Protein AF-U3GDJ0-F1 (afdb_monomer_lite)

Structure (mmCIF, N/CA/C/O backbone):
data_AF-U3GDJ0-F1
#
_entry.id   AF-U3GDJ0-F1
#
loop_
_atom_site.group_PDB
_atom_site.id
_atom_site.type_symbol
_atom_site.label_atom_id
_atom_site.label_alt_id
_atom_site.label_comp_id
_atom_site.label_asym_id
_atom_site.label_entity_id
_atom_site.label_seq_id
_atom_site.pdbx_PDB_ins_code
_atom_site.Cartn_x
_atom_site.Cartn_y
_atom_site.Cartn_z
_atom_site.occupancy
_atom_site.B_iso_or_equiv
_atom_site.auth_seq_id
_atom_site.auth_comp_id
_atom_site.auth_asym_id
_atom_site.auth_atom_id
_atom_site.pdbx_PDB_model_num
ATOM 1 N N . MET A 1 1 ? 6.744 -17.551 -61.732 1.00 36.22 1 MET A N 1
ATOM 2 C CA . MET A 1 1 ? 6.700 -16.085 -61.544 1.00 36.22 1 MET A CA 1
ATOM 3 C C . MET A 1 1 ? 5.619 -15.832 -60.509 1.00 36.22 1 MET A C 1
ATOM 5 O O . MET A 1 1 ? 4.455 -15.976 -60.836 1.00 36.22 1 MET A O 1
ATOM 9 N N . SER A 1 2 ? 5.960 -15.966 -59.228 1.00 43.12 2 SER A N 1
ATOM 10 C CA . SER A 1 2 ? 6.468 -14.890 -58.355 1.00 43.12 2 SER A CA 1
ATOM 11 C C . SER A 1 2 ? 5.424 -13.807 -58.134 1.00 43.12 2 SER A C 1
ATOM 13 O O . SER A 1 2 ? 5.194 -13.013 -59.032 1.00 43.12 2 SER A O 1
ATOM 15 N N . ASP A 1 3 ? 4.837 -13.797 -56.937 1.00 34.81 3 ASP A N 1
ATOM 16 C CA . ASP A 1 3 ? 4.935 -12.624 -56.065 1.00 34.81 3 ASP A CA 1
ATOM 17 C C . ASP A 1 3 ? 4.535 -12.990 -54.630 1.00 34.81 3 ASP A C 1
ATOM 19 O O . ASP A 1 3 ? 3.367 -13.016 -54.247 1.00 34.81 3 ASP A O 1
ATOM 23 N N . ALA A 1 4 ? 5.547 -13.319 -53.823 1.00 40.09 4 ALA A N 1
ATOM 24 C CA . ALA A 1 4 ? 5.425 -13.361 -52.376 1.00 40.09 4 ALA A CA 1
ATOM 25 C C . ALA A 1 4 ? 5.640 -11.935 -51.857 1.00 40.09 4 ALA A C 1
ATOM 27 O O . ALA A 1 4 ? 6.763 -11.433 -51.821 1.00 40.09 4 ALA A O 1
ATOM 28 N N . ILE A 1 5 ? 4.552 -11.272 -51.466 1.00 41.44 5 ILE A N 1
ATOM 29 C CA . ILE A 1 5 ? 4.605 -9.973 -50.796 1.00 41.44 5 ILE A CA 1
ATOM 30 C C . ILE A 1 5 ? 5.200 -10.199 -49.398 1.00 41.44 5 ILE A C 1
ATOM 32 O O . ILE A 1 5 ? 4.501 -10.587 -48.460 1.00 41.44 5 ILE A O 1
ATOM 36 N N . HIS A 1 6 ? 6.505 -9.968 -49.255 1.00 38.44 6 HIS A N 1
ATOM 37 C CA . HIS A 1 6 ? 7.179 -9.896 -47.961 1.00 38.44 6 HIS A CA 1
ATOM 38 C C . HIS A 1 6 ? 6.633 -8.701 -47.169 1.00 38.44 6 HIS A C 1
ATOM 40 O O . HIS A 1 6 ? 7.058 -7.561 -47.348 1.00 38.44 6 HIS A O 1
ATOM 46 N N . ARG A 1 7 ? 5.691 -8.953 -46.253 1.00 44.97 7 ARG A N 1
ATOM 47 C CA . ARG A 1 7 ? 5.344 -7.992 -45.200 1.00 44.97 7 ARG A CA 1
ATOM 48 C C . ARG A 1 7 ? 6.469 -7.981 -44.164 1.00 44.97 7 ARG A C 1
ATOM 50 O O . ARG A 1 7 ? 6.415 -8.705 -43.176 1.00 44.97 7 ARG A O 1
ATOM 57 N N . GLN A 1 8 ? 7.501 -7.174 -44.396 1.00 42.16 8 GLN A N 1
ATOM 58 C CA . GLN A 1 8 ? 8.574 -6.921 -43.430 1.00 42.16 8 GLN A CA 1
ATOM 59 C C . GLN A 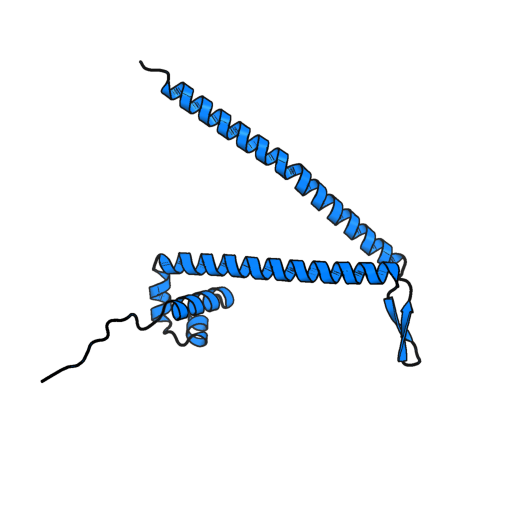1 8 ? 8.079 -5.942 -42.344 1.00 42.16 8 GLN A C 1
ATOM 61 O O . GLN A 1 8 ? 8.517 -4.800 -42.262 1.00 42.16 8 GLN A O 1
ATOM 66 N N . GLY A 1 9 ? 7.112 -6.377 -41.535 1.00 50.12 9 GLY A N 1
ATOM 67 C CA . GLY A 1 9 ? 6.745 -5.740 -40.270 1.00 50.12 9 GLY A CA 1
ATOM 68 C C . GLY A 1 9 ? 7.267 -6.591 -39.114 1.00 50.12 9 GLY A C 1
ATOM 69 O O . GLY A 1 9 ? 7.284 -7.815 -39.218 1.00 50.12 9 GLY A O 1
ATOM 70 N N . SER A 1 10 ? 7.720 -5.969 -38.021 1.00 60.28 10 SER A N 1
ATOM 71 C CA . SER A 1 10 ? 8.008 -6.682 -36.765 1.00 60.28 10 SER A CA 1
ATOM 72 C C . SER A 1 10 ? 6.818 -7.588 -36.424 1.00 60.28 10 SER A C 1
ATOM 74 O O . SER A 1 10 ? 5.710 -7.082 -36.287 1.00 60.28 10 SER A O 1
ATOM 76 N N . VAL A 1 11 ? 7.041 -8.903 -36.290 1.00 77.44 11 VAL A N 1
ATOM 77 C CA . VAL A 1 11 ? 5.990 -9.903 -35.983 1.00 77.44 11 VAL A CA 1
ATOM 78 C C . VAL A 1 11 ? 5.235 -9.564 -34.690 1.00 77.44 11 VAL A C 1
ATOM 80 O O . VAL A 1 11 ? 4.090 -9.964 -34.522 1.00 77.44 11 VAL A O 1
ATOM 83 N N . HIS A 1 12 ? 5.862 -8.791 -33.802 1.00 83.75 12 HIS A N 1
ATOM 84 C CA . HIS A 1 12 ? 5.280 -8.329 -32.548 1.00 83.75 12 HIS A CA 1
ATOM 85 C C . HIS A 1 12 ? 5.023 -6.822 -32.580 1.00 83.75 12 HIS A C 1
ATOM 87 O O . HIS A 1 12 ? 5.926 -6.036 -32.909 1.00 83.75 12 HIS A O 1
ATOM 93 N N . SER A 1 13 ? 3.806 -6.441 -32.207 1.00 90.88 13 SER A N 1
ATOM 94 C CA . SER A 1 13 ? 3.351 -5.057 -32.086 1.00 90.88 13 SER A CA 1
ATOM 95 C C . SER A 1 13 ? 3.963 -4.350 -30.867 1.00 90.88 13 SER A C 1
ATOM 97 O O . SER A 1 13 ? 4.618 -4.966 -30.021 1.00 90.88 13 SER A O 1
ATOM 99 N N . SER A 1 14 ? 3.766 -3.032 -30.765 1.00 89.88 14 SER A N 1
ATOM 100 C CA . SER A 1 14 ? 4.086 -2.272 -29.547 1.00 89.88 14 SER A CA 1
ATOM 101 C C . SER A 1 14 ? 3.317 -2.788 -28.331 1.00 89.88 14 SER A C 1
ATOM 103 O O . SER A 1 14 ? 3.871 -2.836 -27.233 1.00 89.88 14 SER A O 1
ATOM 105 N N . ASP A 1 15 ? 2.076 -3.220 -28.540 1.00 92.75 15 ASP A N 1
ATOM 106 C CA . ASP A 1 15 ? 1.201 -3.712 -27.480 1.00 92.75 15 ASP A CA 1
ATOM 107 C C . ASP A 1 15 ? 1.693 -5.065 -26.966 1.00 92.75 15 ASP A C 1
ATOM 109 O O . ASP A 1 15 ? 1.796 -5.252 -25.756 1.00 92.75 15 ASP A O 1
ATOM 113 N N . ASP A 1 16 ? 2.137 -5.959 -27.857 1.00 94.81 16 ASP A N 1
ATOM 114 C CA . ASP A 1 16 ? 2.752 -7.238 -27.469 1.00 94.81 16 ASP A CA 1
ATOM 115 C C . ASP A 1 16 ? 4.007 -7.025 -26.614 1.00 94.81 16 ASP A C 1
ATOM 117 O O . ASP A 1 16 ? 4.219 -7.710 -25.612 1.00 94.81 16 ASP A O 1
ATOM 121 N N . ARG A 1 17 ? 4.839 -6.041 -26.980 1.00 95.44 17 ARG A N 1
ATOM 122 C CA . ARG A 1 17 ? 6.039 -5.674 -26.209 1.00 95.44 17 ARG A CA 1
ATOM 123 C C . ARG A 1 17 ? 5.671 -5.125 -24.834 1.00 95.44 17 ARG A C 1
ATOM 125 O O . ARG A 1 17 ? 6.315 -5.483 -23.849 1.00 95.44 17 ARG A O 1
ATOM 132 N N . ARG A 1 18 ? 4.631 -4.289 -24.751 1.00 96.38 18 ARG A N 1
ATOM 133 C CA . ARG A 1 18 ? 4.133 -3.736 -23.484 1.00 96.38 18 ARG A CA 1
ATOM 134 C C . ARG A 1 18 ? 3.544 -4.824 -22.590 1.00 96.38 18 ARG A C 1
ATOM 136 O O . ARG A 1 18 ? 3.901 -4.887 -21.418 1.00 96.38 18 ARG A O 1
ATOM 143 N N . ILE A 1 19 ? 2.721 -5.721 -23.134 1.00 96.75 19 ILE A N 1
ATOM 144 C CA . ILE A 1 19 ? 2.169 -6.873 -22.406 1.00 96.75 19 ILE A CA 1
ATOM 145 C C . ILE A 1 19 ? 3.303 -7.773 -21.899 1.00 96.75 19 ILE A C 1
ATOM 147 O O . ILE A 1 19 ? 3.284 -8.187 -20.741 1.00 96.75 19 ILE A O 1
ATOM 151 N N . ALA A 1 20 ? 4.329 -8.030 -22.716 1.00 97.44 20 ALA A N 1
ATOM 152 C CA . ALA A 1 20 ? 5.501 -8.790 -22.291 1.00 97.44 20 ALA A CA 1
ATOM 153 C C . ALA A 1 20 ? 6.259 -8.116 -21.141 1.00 97.44 20 ALA A C 1
ATOM 155 O O . ALA A 1 20 ? 6.630 -8.797 -20.185 1.00 97.44 20 ALA A O 1
ATOM 156 N N . ALA A 1 21 ? 6.455 -6.796 -21.198 1.00 97.56 21 ALA A N 1
ATOM 157 C CA . ALA A 1 21 ? 7.077 -6.040 -20.115 1.00 97.56 21 ALA A CA 1
ATOM 158 C C . ALA A 1 21 ? 6.243 -6.103 -18.821 1.00 97.56 21 ALA A C 1
ATOM 160 O O . ALA A 1 21 ? 6.802 -6.376 -17.761 1.00 97.56 21 ALA A O 1
ATOM 161 N N . ILE A 1 22 ? 4.914 -5.962 -18.906 1.00 97.06 22 ILE A N 1
ATOM 162 C CA . ILE A 1 22 ? 3.984 -6.125 -17.771 1.00 97.06 22 ILE A CA 1
ATOM 163 C C . ILE A 1 22 ? 4.115 -7.516 -17.148 1.00 97.06 22 ILE A C 1
ATOM 165 O O . ILE A 1 22 ? 4.365 -7.647 -15.950 1.00 97.06 22 ILE A O 1
ATOM 169 N N . GLN A 1 23 ? 4.012 -8.569 -17.960 1.00 97.81 23 GLN A N 1
ATOM 170 C CA . GLN A 1 23 ? 4.135 -9.945 -17.480 1.00 97.81 23 GLN A CA 1
ATOM 171 C C . GLN A 1 23 ? 5.523 -10.219 -16.893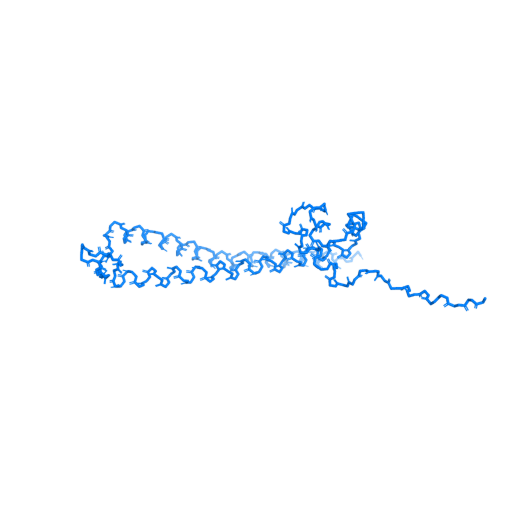 1.00 97.81 23 GLN A C 1
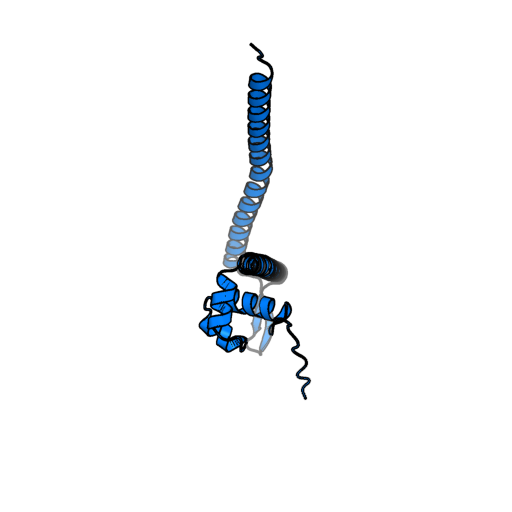ATOM 173 O O . GLN A 1 23 ? 5.647 -10.923 -15.895 1.00 97.81 23 GLN A O 1
ATOM 178 N N . PHE A 1 24 ? 6.583 -9.648 -17.466 1.00 97.81 24 PHE A N 1
ATOM 179 C CA . PHE A 1 24 ? 7.930 -9.762 -16.912 1.00 97.81 24 PHE A CA 1
ATOM 180 C C . PHE A 1 24 ? 8.067 -9.082 -15.547 1.00 97.81 24 PHE A C 1
ATOM 182 O O . PHE A 1 24 ? 8.628 -9.689 -14.634 1.00 97.81 24 PHE A O 1
ATOM 189 N N . VAL A 1 25 ? 7.529 -7.871 -15.376 1.00 96.25 25 VAL A N 1
ATOM 190 C CA . VAL A 1 25 ? 7.536 -7.167 -14.083 1.00 96.25 25 VAL A CA 1
ATOM 191 C C . VAL A 1 25 ? 6.764 -7.954 -13.021 1.00 96.25 25 VAL A C 1
ATOM 193 O O . VAL A 1 25 ? 7.247 -8.078 -11.898 1.00 96.25 25 VAL A O 1
ATOM 196 N N . LEU A 1 26 ? 5.624 -8.551 -13.381 1.00 94.38 26 LEU A N 1
ATOM 197 C CA . LEU A 1 26 ? 4.803 -9.358 -12.472 1.00 94.38 26 LEU A CA 1
ATOM 198 C C . LEU A 1 26 ? 5.434 -10.711 -12.104 1.00 94.38 26 LEU A C 1
ATOM 200 O O . LEU A 1 26 ? 5.355 -11.147 -10.957 1.00 94.38 26 LEU A O 1
ATOM 204 N N . LEU A 1 27 ? 6.021 -11.413 -13.077 1.00 96.44 27 LEU A N 1
ATOM 205 C CA . LEU A 1 27 ? 6.449 -12.810 -12.922 1.00 96.44 27 LEU A CA 1
ATOM 206 C C . LEU A 1 27 ? 7.936 -12.960 -12.582 1.00 96.44 27 LEU A C 1
ATOM 208 O O . LEU A 1 27 ? 8.346 -14.035 -12.133 1.00 96.44 27 LEU A O 1
ATOM 212 N N . GLY A 1 28 ? 8.745 -11.931 -12.855 1.00 94.62 28 GLY A N 1
ATOM 213 C CA . GLY A 1 28 ? 10.193 -11.907 -12.630 1.00 94.62 28 GLY A CA 1
ATOM 214 C C . GLY A 1 28 ? 10.990 -12.908 -13.474 1.00 94.62 28 GLY A C 1
ATOM 215 O O . GLY A 1 28 ? 12.148 -13.183 -13.169 1.00 94.62 28 GLY A O 1
ATOM 216 N N . SER A 1 29 ? 10.388 -13.506 -14.507 1.00 97.25 29 SER A N 1
ATOM 217 C CA . SER A 1 29 ? 10.993 -14.609 -15.261 1.00 97.25 29 SER A CA 1
ATOM 218 C C . SER A 1 29 ? 10.596 -14.590 -16.731 1.00 97.25 29 SER A C 1
ATOM 220 O O . SER A 1 29 ? 9.425 -14.762 -17.055 1.00 97.25 29 SER A O 1
ATOM 222 N N . MET A 1 30 ? 11.589 -14.510 -17.625 1.00 96.69 30 MET A N 1
ATOM 223 C CA . MET A 1 30 ? 11.381 -14.548 -19.081 1.00 96.69 30 MET A CA 1
ATOM 224 C C . MET A 1 30 ? 10.695 -15.829 -19.558 1.00 96.69 30 MET A C 1
ATOM 226 O O . MET A 1 30 ? 9.912 -15.792 -20.501 1.00 96.69 30 MET A O 1
ATOM 230 N N . ARG A 1 31 ? 10.951 -16.970 -18.903 1.00 97.31 31 ARG A N 1
ATOM 231 C CA . ARG A 1 31 ? 10.284 -18.234 -19.246 1.00 97.31 31 ARG A CA 1
ATOM 232 C C . ARG A 1 31 ? 8.788 -18.167 -18.932 1.00 97.31 31 ARG A C 1
ATOM 234 O O . ARG A 1 31 ? 7.981 -18.522 -19.780 1.00 97.31 31 ARG A O 1
ATOM 241 N N . ARG A 1 32 ? 8.424 -17.659 -17.753 1.00 97.56 32 ARG A N 1
ATOM 242 C CA . ARG A 1 32 ? 7.014 -17.497 -17.363 1.00 97.56 32 ARG A CA 1
ATOM 243 C C . ARG A 1 32 ? 6.324 -16.417 -18.198 1.00 97.56 32 ARG A C 1
ATOM 245 O O . ARG A 1 32 ? 5.169 -16.578 -18.564 1.00 97.56 32 ARG A O 1
ATOM 252 N N . THR A 1 33 ? 7.041 -15.354 -18.563 1.00 98.00 33 THR A N 1
ATOM 253 C CA . THR A 1 33 ? 6.563 -14.343 -19.517 1.00 98.00 33 THR A CA 1
ATOM 254 C C . THR A 1 33 ? 6.287 -14.955 -20.888 1.00 98.00 33 THR A C 1
ATOM 256 O O . THR A 1 33 ? 5.250 -14.664 -21.476 1.00 98.00 33 THR A O 1
ATOM 259 N N . ALA A 1 34 ? 7.165 -15.827 -21.392 1.00 97.38 34 ALA A N 1
ATOM 260 C CA . ALA A 1 34 ? 6.957 -16.529 -22.658 1.00 97.38 34 ALA A CA 1
ATOM 261 C C . ALA A 1 34 ? 5.706 -17.418 -22.619 1.00 97.38 34 ALA A C 1
ATOM 263 O O . ALA A 1 34 ? 4.895 -17.374 -23.538 1.00 97.38 34 ALA A O 1
ATOM 264 N N . GLU A 1 35 ? 5.512 -18.168 -21.532 1.00 97.44 35 GLU A N 1
ATOM 265 C CA . GLU A 1 35 ? 4.305 -18.977 -21.308 1.00 97.44 35 GLU A CA 1
ATOM 266 C C . GLU A 1 35 ? 3.034 -18.112 -21.256 1.00 97.44 35 GLU A C 1
ATOM 268 O O . GLU A 1 35 ? 2.030 -18.461 -21.870 1.00 97.44 35 GLU A O 1
ATOM 273 N N . ALA A 1 36 ? 3.083 -16.963 -20.575 1.00 96.69 36 ALA A N 1
ATOM 274 C CA . ALA A 1 36 ? 1.936 -16.068 -20.409 1.00 96.69 36 ALA A CA 1
ATOM 275 C C . ALA A 1 36 ? 1.564 -15.283 -21.680 1.00 96.69 36 ALA A C 1
ATOM 277 O O . ALA A 1 36 ? 0.407 -14.911 -21.855 1.00 96.69 36 ALA A O 1
ATOM 278 N N . THR A 1 37 ? 2.536 -14.998 -22.549 1.00 95.88 37 THR A N 1
ATOM 279 C CA . THR A 1 37 ? 2.347 -14.139 -23.735 1.00 95.88 37 THR A CA 1
ATOM 280 C C . THR A 1 37 ? 2.340 -14.899 -25.055 1.00 95.88 37 THR A C 1
ATOM 282 O O . THR A 1 37 ? 1.960 -14.342 -26.079 1.00 95.88 37 THR A O 1
ATOM 285 N N . GLY A 1 38 ? 2.802 -16.151 -25.064 1.00 95.19 38 GLY A N 1
ATOM 286 C CA . GLY A 1 38 ? 3.046 -16.911 -26.290 1.00 95.19 38 GLY A CA 1
ATOM 287 C C . GLY A 1 38 ? 4.264 -16.436 -27.095 1.00 95.19 38 GLY A C 1
ATOM 288 O O . GLY A 1 38 ? 4.535 -16.980 -28.165 1.00 95.19 38 GLY A O 1
ATOM 289 N N . ILE A 1 39 ? 5.022 -15.445 -26.610 1.00 95.56 39 ILE A N 1
ATOM 290 C CA . ILE A 1 39 ? 6.221 -14.942 -27.290 1.00 95.56 39 ILE A CA 1
ATOM 291 C C . ILE A 1 39 ? 7.387 -15.901 -27.022 1.00 95.56 39 ILE A C 1
ATOM 293 O O . ILE A 1 39 ? 7.655 -16.221 -25.861 1.00 95.56 39 ILE A O 1
ATOM 297 N N . PRO A 1 40 ? 8.135 -16.347 -28.051 1.00 96.31 40 PRO A N 1
ATOM 298 C CA . PRO A 1 40 ? 9.276 -17.229 -27.844 1.00 96.31 40 PRO A CA 1
ATOM 299 C C . PRO A 1 40 ? 10.285 -16.638 -26.854 1.00 96.31 40 PRO A C 1
ATOM 301 O O . PRO A 1 40 ? 10.723 -15.498 -26.998 1.00 96.31 40 PRO A O 1
ATOM 304 N N . VAL A 1 41 ? 10.726 -17.442 -25.882 1.00 96.50 41 VAL A N 1
ATOM 305 C CA . VAL A 1 41 ? 11.645 -16.987 -24.821 1.00 96.50 41 VAL A CA 1
ATOM 306 C C . VAL A 1 41 ? 12.943 -16.385 -25.373 1.00 96.50 41 VAL A C 1
ATOM 308 O O . VAL A 1 41 ? 13.478 -15.434 -24.812 1.00 96.50 41 VAL A O 1
ATOM 311 N N . ARG A 1 42 ? 13.428 -16.894 -26.513 1.00 96.12 42 ARG A N 1
ATOM 312 C CA . ARG A 1 42 ? 14.600 -16.347 -27.208 1.00 96.12 42 ARG A CA 1
ATOM 313 C C . ARG A 1 42 ? 14.372 -14.899 -27.649 1.00 96.12 42 ARG A C 1
ATOM 315 O O . ARG A 1 42 ? 15.235 -14.066 -27.408 1.00 96.12 42 ARG A O 1
ATOM 322 N N . THR A 1 43 ? 13.201 -14.600 -28.212 1.00 95.62 43 THR A N 1
ATOM 323 C CA . THR A 1 43 ? 12.809 -13.243 -28.615 1.00 95.62 43 THR A CA 1
ATOM 324 C C . THR A 1 43 ? 12.805 -12.293 -27.420 1.00 95.62 43 THR A C 1
ATOM 326 O O . THR A 1 43 ? 13.325 -11.187 -27.525 1.00 95.62 43 THR A O 1
ATOM 329 N N . LEU A 1 44 ? 12.290 -12.732 -26.265 1.00 96.50 44 LEU A N 1
ATOM 330 C CA . LEU A 1 44 ? 12.292 -11.929 -25.036 1.00 96.50 44 LEU A CA 1
ATOM 331 C C . LEU A 1 44 ? 13.714 -11.635 -24.530 1.00 96.50 44 LEU A C 1
ATOM 333 O O . LEU A 1 44 ? 14.003 -10.509 -24.133 1.00 96.50 44 LEU A O 1
ATOM 337 N N . TYR A 1 45 ? 14.625 -12.614 -24.585 1.00 97.25 45 TYR A N 1
ATOM 338 C CA . TYR A 1 45 ? 16.038 -12.392 -24.250 1.00 97.25 45 TYR A CA 1
ATOM 339 C C . TYR A 1 45 ? 16.747 -11.455 -25.231 1.00 97.25 45 TYR A C 1
ATOM 341 O O . TYR A 1 45 ? 17.642 -10.715 -24.826 1.00 97.25 45 TYR A O 1
ATOM 349 N N . ASP A 1 46 ? 16.374 -11.481 -26.509 1.00 95.69 46 ASP A N 1
ATOM 350 C CA . ASP A 1 46 ? 16.915 -10.550 -27.497 1.00 95.69 46 ASP A CA 1
ATOM 351 C C . ASP A 1 46 ? 16.377 -9.130 -27.264 1.00 95.69 46 ASP A C 1
ATOM 353 O O . ASP A 1 46 ? 17.151 -8.177 -27.312 1.00 95.69 46 ASP A O 1
ATOM 357 N N . TRP A 1 47 ? 15.097 -8.977 -26.905 1.00 95.62 47 TRP A N 1
ATOM 358 C CA . TRP A 1 47 ? 14.524 -7.693 -26.484 1.00 95.62 47 TRP A CA 1
ATOM 359 C C . TRP A 1 47 ? 15.184 -7.147 -25.224 1.00 95.62 47 TRP A C 1
ATOM 361 O O . TRP A 1 47 ? 15.479 -5.959 -25.171 1.00 95.62 47 TRP A O 1
ATOM 371 N N . GLN A 1 48 ? 15.503 -7.997 -24.249 1.00 95.88 48 GLN A N 1
ATOM 372 C CA . GLN A 1 48 ? 16.154 -7.570 -23.008 1.00 95.88 48 GLN A CA 1
ATOM 373 C C . GLN A 1 48 ? 17.476 -6.821 -23.227 1.00 95.88 48 GLN A C 1
ATOM 375 O O . GLN A 1 48 ? 17.860 -6.003 -22.399 1.00 95.88 48 GLN A O 1
ATOM 380 N N . LYS A 1 49 ? 18.165 -7.088 -24.340 1.00 95.44 49 LYS A N 1
ATOM 381 C CA . LYS A 1 49 ? 19.442 -6.455 -24.700 1.00 95.44 49 LYS A CA 1
ATOM 382 C C . LYS A 1 49 ? 19.277 -5.116 -25.422 1.00 95.44 49 LYS A C 1
ATOM 384 O O . LYS A 1 49 ? 20.267 -4.553 -25.873 1.00 95.44 49 LYS A O 1
ATOM 389 N N . THR A 1 50 ? 18.046 -4.648 -25.610 1.00 95.00 50 THR A N 1
ATOM 390 C CA . THR A 1 50 ? 17.747 -3.405 -26.325 1.00 95.00 50 THR A CA 1
ATOM 391 C C . THR A 1 50 ? 17.371 -2.289 -25.355 1.00 95.00 50 THR A C 1
ATOM 393 O O . THR A 1 50 ? 16.660 -2.524 -24.379 1.00 95.00 50 THR A O 1
ATOM 396 N N . ASP A 1 51 ? 17.773 -1.058 -25.668 1.00 93.00 51 ASP A N 1
ATOM 397 C CA . ASP A 1 51 ? 17.554 0.116 -24.804 1.00 93.00 51 ASP A CA 1
ATOM 398 C C . ASP A 1 51 ? 16.064 0.401 -24.542 1.00 93.00 51 ASP A C 1
ATOM 400 O O . ASP A 1 51 ? 15.656 0.851 -23.465 1.00 93.00 51 ASP A O 1
ATOM 404 N N . TRP A 1 52 ? 15.212 0.111 -25.531 1.00 94.75 52 TRP A N 1
ATOM 405 C CA . TRP A 1 52 ? 13.774 0.330 -25.405 1.00 94.75 52 TRP A CA 1
ATOM 406 C C . TRP A 1 52 ? 13.127 -0.627 -24.398 1.00 94.75 52 TRP A C 1
ATOM 408 O O . TRP A 1 52 ? 12.119 -0.261 -23.798 1.00 94.75 52 TRP A O 1
ATOM 418 N N . TRP A 1 53 ? 13.679 -1.828 -24.184 1.00 96.12 53 TRP A N 1
ATOM 419 C CA . TRP A 1 53 ? 13.125 -2.785 -23.225 1.00 96.12 53 TRP A CA 1
ATOM 420 C C . TRP A 1 53 ? 13.329 -2.320 -21.788 1.00 96.12 53 TRP A C 1
ATOM 422 O O . TRP A 1 53 ? 12.386 -2.348 -21.001 1.00 96.12 53 TRP A O 1
ATOM 432 N N . GLU A 1 54 ? 14.533 -1.852 -21.450 1.00 94.69 54 GLU A N 1
ATOM 433 C CA . GLU A 1 54 ? 14.815 -1.302 -20.121 1.00 94.69 54 GLU A CA 1
ATOM 434 C C . GLU A 1 54 ? 13.910 -0.102 -19.824 1.00 94.69 54 GLU A C 1
ATOM 436 O O . GLU A 1 54 ? 13.264 -0.054 -18.776 1.00 94.69 54 GLU A O 1
ATOM 441 N N . THR A 1 55 ? 13.778 0.808 -20.794 1.00 95.88 55 THR A N 1
ATOM 442 C CA . THR A 1 55 ? 12.890 1.974 -20.689 1.00 95.88 55 THR A CA 1
ATOM 443 C C . THR A 1 55 ? 11.435 1.554 -20.472 1.00 95.88 55 THR A C 1
ATOM 445 O O . THR A 1 55 ? 10.755 2.088 -19.597 1.00 95.88 55 THR A O 1
ATOM 448 N N . LEU A 1 56 ? 10.952 0.570 -21.234 1.00 96.44 56 LEU A N 1
ATOM 449 C CA . LEU A 1 56 ? 9.577 0.084 -21.145 1.00 96.44 56 LEU A CA 1
ATOM 450 C C . LEU A 1 56 ? 9.299 -0.623 -19.811 1.00 96.44 56 LEU A C 1
ATOM 452 O O . LEU A 1 56 ? 8.259 -0.396 -19.201 1.00 96.44 56 LEU A O 1
ATOM 456 N N . VAL A 1 57 ? 10.232 -1.447 -19.327 1.00 97.25 57 VAL A N 1
ATOM 457 C CA . VAL A 1 57 ? 10.126 -2.101 -18.014 1.00 97.25 57 VAL A CA 1
ATOM 458 C C . VAL A 1 57 ? 10.126 -1.069 -16.887 1.00 97.25 57 VAL A C 1
ATOM 460 O O . VAL A 1 57 ? 9.341 -1.205 -15.950 1.00 97.25 57 VAL A O 1
ATOM 463 N N . ALA A 1 58 ? 10.967 -0.035 -16.970 1.00 96.31 58 ALA A N 1
ATOM 464 C CA . ALA A 1 58 ? 10.983 1.050 -15.993 1.00 96.31 58 ALA A CA 1
ATOM 465 C C . ALA A 1 58 ? 9.649 1.813 -15.971 1.00 96.31 58 ALA A C 1
ATOM 467 O O . ALA A 1 58 ? 9.079 2.000 -14.900 1.00 96.31 58 ALA A O 1
ATOM 468 N N . GLN A 1 59 ? 9.110 2.167 -17.142 1.00 96.50 59 GLN A N 1
ATOM 469 C CA . GLN A 1 59 ? 7.795 2.808 -17.259 1.00 96.50 59 GLN A CA 1
ATOM 470 C C . GLN A 1 59 ? 6.689 1.958 -16.629 1.00 96.50 59 GLN A C 1
ATOM 472 O O . GLN A 1 59 ? 5.940 2.452 -15.792 1.00 96.50 59 GLN A O 1
ATOM 477 N N . VAL A 1 60 ? 6.630 0.668 -16.971 1.00 96.56 60 VAL A N 1
ATOM 478 C CA . VAL A 1 60 ? 5.642 -0.265 -16.411 1.00 96.56 60 VAL A CA 1
ATOM 479 C C . VAL A 1 60 ? 5.769 -0.376 -14.890 1.00 96.56 60 VAL A C 1
ATOM 481 O O . VAL A 1 60 ? 4.757 -0.385 -14.196 1.00 96.56 60 VAL A O 1
ATOM 484 N N . ARG A 1 61 ? 6.991 -0.430 -14.343 1.00 94.94 61 ARG A N 1
ATOM 485 C CA . ARG A 1 61 ? 7.198 -0.446 -12.884 1.00 94.94 61 ARG A CA 1
ATOM 486 C C . ARG A 1 61 ? 6.656 0.815 -12.224 1.00 94.94 61 ARG A C 1
ATOM 488 O O . ARG A 1 61 ? 5.921 0.697 -11.253 1.00 94.94 61 ARG A O 1
ATOM 495 N N . THR A 1 62 ? 6.964 1.990 -12.766 1.00 95.62 62 THR A N 1
ATOM 496 C CA . THR A 1 62 ? 6.459 3.265 -12.238 1.00 95.62 62 THR A CA 1
ATOM 497 C C . THR A 1 62 ? 4.933 3.353 -12.311 1.00 95.62 62 THR A C 1
ATOM 499 O O . THR A 1 62 ? 4.300 3.813 -11.364 1.00 95.62 62 THR A O 1
ATOM 502 N N . GLU A 1 63 ? 4.324 2.889 -13.402 1.00 93.62 63 GLU A N 1
ATOM 503 C CA . GLU A 1 63 ? 2.863 2.826 -13.527 1.00 93.62 63 GLU A CA 1
ATOM 504 C C . GLU A 1 63 ? 2.249 1.901 -12.466 1.00 93.62 63 GLU A C 1
ATOM 506 O O . GLU A 1 63 ? 1.329 2.304 -11.755 1.00 93.62 63 GLU A O 1
ATOM 511 N N . MET A 1 64 ? 2.802 0.695 -12.296 1.00 91.44 64 MET A N 1
ATOM 512 C CA . MET A 1 64 ? 2.339 -0.262 -11.287 1.00 91.44 64 MET A CA 1
ATOM 513 C C . MET A 1 64 ? 2.533 0.247 -9.856 1.00 91.44 64 MET A C 1
ATOM 515 O O . MET A 1 64 ? 1.665 0.044 -9.011 1.00 91.44 64 MET A O 1
ATOM 519 N N . GLU A 1 65 ? 3.649 0.917 -9.565 1.00 91.00 65 GLU A N 1
ATOM 520 C CA . GLU A 1 65 ? 3.876 1.577 -8.276 1.00 91.00 65 GLU A CA 1
ATOM 521 C C . GLU A 1 65 ? 2.792 2.626 -8.000 1.00 91.00 65 GLU A C 1
ATOM 523 O O . GLU A 1 65 ? 2.245 2.659 -6.898 1.00 91.00 65 GLU A O 1
ATOM 528 N N . GLY A 1 66 ? 2.417 3.421 -9.008 1.00 90.56 66 GLY A N 1
ATOM 529 C CA . GLY A 1 66 ? 1.318 4.382 -8.908 1.00 90.56 66 GLY A CA 1
ATOM 530 C C . GLY A 1 66 ? -0.043 3.725 -8.652 1.00 90.56 66 GLY A C 1
ATOM 531 O O . GLY A 1 66 ? -0.811 4.197 -7.813 1.00 90.56 66 GLY A O 1
ATOM 532 N N . GLU A 1 67 ? -0.345 2.611 -9.323 1.00 90.88 67 GLU A N 1
ATOM 533 C CA . GLU A 1 67 ? -1.583 1.851 -9.091 1.00 90.88 67 GLU A CA 1
ATOM 534 C C . GLU A 1 67 ? -1.641 1.238 -7.685 1.00 90.88 67 GLU A C 1
ATOM 536 O O . GLU A 1 67 ? -2.692 1.266 -7.029 1.00 90.88 67 GLU A O 1
ATOM 541 N N . ILE A 1 68 ? -0.516 0.704 -7.201 1.00 88.81 68 ILE A N 1
ATOM 542 C CA . ILE A 1 68 ? -0.391 0.169 -5.843 1.00 88.81 68 ILE A CA 1
ATOM 543 C C . ILE A 1 68 ? -0.588 1.292 -4.825 1.00 88.81 68 ILE A C 1
ATOM 545 O O . ILE A 1 68 ? -1.382 1.125 -3.900 1.00 88.81 68 ILE A O 1
ATOM 549 N N . ASP A 1 69 ? 0.065 2.440 -5.003 1.00 91.44 69 ASP A N 1
ATOM 550 C CA . ASP A 1 69 ? -0.064 3.588 -4.101 1.00 91.44 69 ASP A CA 1
ATOM 551 C C . ASP A 1 69 ? -1.506 4.120 -4.041 1.00 91.44 69 ASP A C 1
ATOM 553 O O . ASP A 1 69 ? -2.059 4.332 -2.957 1.00 91.44 69 ASP A O 1
ATOM 557 N N . ALA A 1 70 ? -2.177 4.228 -5.191 1.00 92.56 70 ALA A N 1
ATOM 558 C CA . ALA A 1 70 ? -3.586 4.610 -5.257 1.00 92.56 70 ALA A CA 1
ATOM 559 C C . ALA A 1 70 ? -4.493 3.595 -4.538 1.00 92.56 70 ALA A C 1
ATOM 561 O O . ALA A 1 70 ? -5.414 3.964 -3.798 1.00 92.56 70 ALA A O 1
ATOM 562 N N . THR A 1 71 ? -4.219 2.304 -4.719 1.00 92.06 71 THR A N 1
ATOM 563 C CA . THR A 1 71 ? -4.978 1.215 -4.095 1.00 92.06 71 THR A CA 1
ATOM 564 C C . THR A 1 71 ? -4.780 1.189 -2.577 1.00 92.06 71 THR A C 1
ATOM 566 O O . THR A 1 71 ? -5.755 1.073 -1.828 1.00 92.06 71 THR A O 1
ATOM 569 N N . LEU A 1 72 ? -3.546 1.374 -2.105 1.00 91.62 72 LEU A N 1
ATOM 570 C CA . LEU A 1 72 ? -3.223 1.514 -0.685 1.00 91.62 72 LEU A CA 1
ATOM 571 C C . LEU A 1 72 ? -3.886 2.756 -0.085 1.00 91.62 72 LEU A C 1
ATOM 573 O O . LEU A 1 72 ? -4.515 2.664 0.970 1.00 91.62 72 LEU A O 1
ATOM 577 N N . SER A 1 73 ? -3.837 3.890 -0.784 1.00 93.44 73 SER A N 1
ATOM 578 C CA . SER A 1 73 ? -4.506 5.128 -0.374 1.00 93.44 73 SER A CA 1
ATOM 579 C C . SER A 1 73 ? -6.011 4.925 -0.190 1.00 93.44 73 SER A C 1
ATOM 581 O O . SER A 1 73 ? -6.581 5.336 0.824 1.00 93.44 73 SER A O 1
ATOM 583 N N . LYS A 1 74 ? -6.664 4.218 -1.119 1.00 95.31 74 LYS A N 1
ATOM 584 C CA . LYS A 1 74 ? -8.088 3.877 -1.012 1.00 95.31 74 LYS A CA 1
ATOM 585 C C . LYS A 1 74 ? -8.377 2.956 0.176 1.00 95.31 74 LYS A C 1
ATOM 587 O O . LYS A 1 74 ? -9.348 3.185 0.897 1.00 95.31 74 LYS A O 1
ATOM 592 N N . MET A 1 75 ? -7.547 1.938 0.408 1.00 95.50 75 MET A N 1
ATOM 593 C CA . MET A 1 75 ? -7.692 1.058 1.575 1.00 95.50 75 MET A CA 1
ATOM 594 C C . MET A 1 75 ? -7.574 1.833 2.890 1.00 95.50 75 MET A C 1
ATOM 596 O O . MET A 1 75 ? -8.397 1.639 3.784 1.00 95.50 75 MET A O 1
ATOM 600 N N . ILE A 1 76 ? -6.605 2.748 2.988 1.00 93.00 76 ILE A N 1
ATOM 601 C CA . ILE A 1 76 ? -6.426 3.612 4.161 1.00 93.00 76 ILE A CA 1
ATOM 602 C C . ILE A 1 76 ? -7.677 4.466 4.393 1.00 93.00 76 ILE A C 1
ATOM 604 O O . ILE A 1 76 ? -8.172 4.517 5.516 1.00 93.00 76 ILE A O 1
ATOM 608 N N . GLN A 1 77 ? -8.231 5.092 3.351 1.00 94.94 77 GLN A N 1
ATOM 609 C CA . GLN A 1 77 ? -9.451 5.901 3.473 1.00 94.94 77 GLN A CA 1
ATOM 610 C C . GLN A 1 77 ? -10.648 5.086 3.976 1.00 94.94 77 GLN A C 1
ATOM 612 O O . GLN A 1 77 ? -11.358 5.531 4.877 1.00 94.94 77 GLN A O 1
ATOM 617 N N . LEU A 1 78 ? -10.853 3.879 3.441 1.00 97.19 78 LEU A N 1
ATOM 618 C CA . LEU A 1 78 ? -11.931 2.989 3.882 1.00 97.19 78 LEU A CA 1
ATOM 619 C C . LEU A 1 78 ? -11.743 2.543 5.336 1.00 97.19 78 LEU A C 1
ATOM 621 O O . LEU A 1 78 ? -12.700 2.553 6.109 1.00 97.19 78 LEU A O 1
ATOM 625 N N . ALA A 1 79 ? -10.516 2.192 5.725 1.00 94.69 79 ALA A N 1
ATOM 626 C CA . ALA A 1 79 ? -10.195 1.808 7.095 1.00 94.69 79 ALA A CA 1
ATOM 627 C C . ALA A 1 79 ? -10.400 2.970 8.079 1.00 94.69 79 ALA A C 1
ATOM 629 O O . ALA A 1 79 ? -10.956 2.765 9.158 1.00 94.69 79 ALA A O 1
ATOM 630 N N . LEU A 1 80 ? -10.011 4.194 7.702 1.00 94.62 80 LEU A N 1
ATOM 631 C CA . LEU A 1 80 ? -10.253 5.396 8.501 1.00 94.62 80 LEU A CA 1
ATOM 632 C C . LEU A 1 80 ? -11.752 5.663 8.660 1.00 94.62 80 LEU A C 1
ATOM 634 O O . LEU A 1 80 ? -12.208 5.860 9.783 1.00 94.62 80 LEU A O 1
ATOM 638 N N . ALA A 1 81 ? -12.526 5.605 7.573 1.00 96.44 81 ALA A N 1
ATOM 639 C CA . ALA A 1 81 ? -13.974 5.805 7.620 1.00 96.44 81 ALA A CA 1
ATOM 640 C C . ALA A 1 81 ? -14.670 4.758 8.504 1.00 96.44 81 ALA A C 1
ATOM 642 O O . ALA A 1 81 ? -15.499 5.107 9.342 1.00 96.44 81 ALA A O 1
ATOM 643 N N . ALA A 1 82 ? -14.288 3.485 8.373 1.00 96.00 82 ALA A N 1
ATOM 644 C CA . ALA A 1 82 ? -14.796 2.419 9.228 1.00 96.00 82 ALA A CA 1
ATOM 645 C C . ALA A 1 82 ? -14.414 2.639 10.699 1.00 96.00 82 ALA A C 1
ATOM 647 O O . ALA A 1 82 ? -15.257 2.489 11.575 1.00 96.00 82 ALA A O 1
ATOM 648 N N . THR A 1 83 ? -13.168 3.032 10.976 1.00 95.62 83 THR A N 1
ATOM 649 C CA . THR A 1 83 ? -12.701 3.310 12.344 1.00 95.62 83 THR A CA 1
ATOM 650 C C . THR A 1 83 ? -13.486 4.459 12.971 1.00 95.62 83 THR A C 1
ATOM 652 O O . THR A 1 83 ? -13.925 4.334 14.110 1.00 95.62 83 THR A O 1
ATOM 655 N N . MET A 1 84 ? -13.720 5.543 12.225 1.00 96.12 84 MET A N 1
ATOM 656 C CA . MET A 1 84 ? -14.537 6.672 12.681 1.00 96.12 84 MET A CA 1
ATOM 657 C C . MET A 1 84 ? -15.972 6.242 12.998 1.00 96.12 84 MET A C 1
ATOM 659 O O . MET A 1 84 ? -16.449 6.512 14.097 1.00 96.12 84 MET A O 1
ATOM 663 N N . ASP A 1 85 ? -16.620 5.487 12.102 1.00 97.25 85 ASP A N 1
ATOM 664 C CA . ASP A 1 85 ? -17.955 4.931 12.359 1.00 97.25 85 ASP A CA 1
ATOM 665 C C . ASP A 1 85 ? -17.985 4.082 13.638 1.00 97.25 85 ASP A C 1
ATOM 667 O O . ASP A 1 85 ? -18.934 4.175 14.410 1.00 97.25 85 ASP A O 1
ATOM 671 N N . ARG A 1 86 ? -16.955 3.269 13.904 1.00 96.00 86 ARG A N 1
ATOM 672 C CA . ARG A 1 86 ? -16.908 2.460 15.135 1.00 96.00 86 ARG A CA 1
ATOM 673 C C . ARG A 1 86 ? -16.647 3.285 16.379 1.00 96.00 86 ARG A C 1
ATOM 675 O O . ARG A 1 86 ? -17.259 3.004 17.402 1.00 96.00 86 ARG A O 1
ATOM 682 N N . LEU A 1 87 ? -15.804 4.308 16.311 1.00 96.38 87 LEU A N 1
ATOM 683 C CA . LEU A 1 87 ? -15.581 5.203 17.447 1.00 96.38 87 LEU A CA 1
ATOM 684 C C . LEU A 1 87 ? -16.852 5.979 17.826 1.00 96.38 87 LEU A C 1
ATOM 686 O O . LEU A 1 87 ? -17.103 6.166 19.014 1.00 96.38 87 LEU A O 1
ATOM 690 N N . GLU A 1 88 ? -17.657 6.390 16.845 1.00 96.56 88 GLU A N 1
ATOM 691 C CA . GLU A 1 88 ? -18.901 7.138 17.073 1.00 96.56 88 GLU A CA 1
ATOM 692 C C . GLU A 1 88 ? -20.079 6.227 17.441 1.00 96.56 88 GLU A C 1
ATOM 694 O O . GLU A 1 88 ? -20.803 6.493 18.400 1.00 96.56 88 GLU A O 1
ATOM 699 N N . ASN A 1 89 ? -20.264 5.135 16.697 1.00 96.81 89 ASN A N 1
ATOM 700 C CA . ASN A 1 89 ? -21.470 4.309 16.764 1.00 96.81 89 ASN A CA 1
ATOM 701 C C . ASN A 1 89 ? -21.255 2.959 17.457 1.00 96.81 89 ASN A C 1
ATOM 703 O O . ASN A 1 89 ? -22.223 2.245 17.706 1.00 96.81 89 ASN A O 1
ATOM 707 N N . GLY A 1 90 ? -20.017 2.576 17.768 1.00 96.62 90 GLY A N 1
ATOM 708 C CA . GLY A 1 90 ? -19.683 1.262 18.313 1.00 96.62 90 GLY A CA 1
ATOM 709 C C . GLY A 1 90 ? -19.545 0.159 17.259 1.00 96.62 90 GLY A C 1
ATOM 710 O O . GLY A 1 90 ? -19.849 0.328 16.077 1.00 96.62 90 GLY A O 1
ATOM 711 N N . ASP A 1 91 ? -19.108 -1.014 17.700 1.00 96.44 91 ASP A N 1
ATOM 712 C CA . ASP A 1 91 ? -18.961 -2.224 16.903 1.00 96.44 91 ASP A CA 1
ATOM 713 C C . ASP A 1 91 ? -20.267 -2.958 16.640 1.00 96.44 91 ASP A C 1
ATOM 715 O O . ASP A 1 91 ? -21.144 -3.032 17.497 1.00 96.44 91 ASP A O 1
ATOM 719 N N . TYR A 1 92 ? -20.371 -3.567 15.460 1.00 96.38 92 TYR A N 1
ATOM 720 C CA . TYR A 1 92 ? -21.424 -4.539 15.197 1.00 96.38 92 TYR A CA 1
ATOM 721 C C . TYR A 1 92 ? -21.163 -5.829 15.968 1.00 96.38 92 TYR A C 1
ATOM 723 O O . TYR A 1 92 ? -20.099 -6.438 15.841 1.00 96.38 92 TYR A O 1
ATOM 731 N N . VAL A 1 93 ? -22.166 -6.275 16.715 1.00 96.31 93 VAL A N 1
ATOM 732 C CA . VAL A 1 93 ? -22.179 -7.569 17.394 1.00 96.31 93 VAL A CA 1
ATOM 733 C C . VAL A 1 93 ? -23.479 -8.294 17.082 1.00 96.31 93 VAL A C 1
ATOM 735 O O . VAL A 1 93 ? -24.536 -7.674 16.961 1.00 96.31 93 VAL A O 1
ATOM 738 N N . VAL A 1 94 ? -23.399 -9.615 16.947 1.00 96.81 94 VAL A N 1
ATOM 739 C CA . VAL A 1 94 ? -24.575 -10.466 16.753 1.00 96.81 94 VAL A CA 1
ATOM 740 C C . VAL A 1 94 ? -25.075 -10.904 18.124 1.00 96.81 94 VAL A C 1
ATOM 742 O O . VAL A 1 94 ? -24.314 -11.446 18.927 1.00 96.81 94 VAL A O 1
ATOM 745 N N . THR A 1 95 ? -26.345 -10.644 18.418 1.00 95.44 95 THR A N 1
ATOM 746 C CA . THR A 1 95 ? -26.973 -11.095 19.663 1.00 95.44 95 THR A CA 1
ATOM 747 C C . THR A 1 95 ? -27.232 -12.602 19.620 1.00 95.44 95 THR A C 1
ATOM 749 O O . THR A 1 95 ? -27.246 -13.218 18.557 1.00 95.44 95 THR A O 1
ATOM 752 N N . ALA A 1 96 ? -27.532 -13.217 20.768 1.00 94.38 96 ALA A N 1
ATOM 753 C CA . ALA A 1 96 ? -27.930 -14.630 20.820 1.00 94.38 96 ALA A CA 1
ATOM 754 C C . ALA A 1 96 ? -29.184 -14.951 19.973 1.00 94.38 96 ALA A C 1
ATOM 756 O O . ALA A 1 96 ? -29.432 -16.111 19.659 1.00 94.38 96 ALA A O 1
ATOM 757 N N . LYS A 1 97 ? -29.965 -13.928 19.599 1.00 94.25 97 LYS A N 1
ATOM 758 C CA . LYS A 1 97 ? -31.151 -14.035 18.738 1.00 94.25 97 LYS A CA 1
ATOM 759 C C . LYS A 1 97 ? -30.838 -13.861 17.245 1.00 94.25 97 LYS A C 1
ATOM 761 O O . LYS A 1 97 ? -31.750 -13.933 16.432 1.00 94.25 97 LYS A O 1
ATOM 766 N N . GLY A 1 98 ? -29.576 -13.624 16.879 1.00 95.56 98 GLY A N 1
ATOM 767 C CA . GLY A 1 98 ? -29.146 -13.417 15.492 1.00 95.56 98 GLY A CA 1
ATOM 768 C C . GLY A 1 98 ? -29.291 -11.980 14.978 1.00 95.56 98 GLY A C 1
ATOM 769 O O . GLY A 1 98 ? -29.012 -11.722 13.812 1.00 95.56 98 GLY A O 1
ATOM 770 N N . GLU A 1 99 ? -29.700 -11.032 15.823 1.00 96.12 99 GLU A N 1
ATOM 771 C CA . GLU A 1 99 ? -29.831 -9.620 15.443 1.00 96.12 99 GLU A CA 1
ATOM 772 C C . GLU A 1 99 ? -28.467 -8.921 15.470 1.00 96.12 99 GLU A C 1
ATOM 774 O O . GLU A 1 99 ? -27.675 -9.143 16.388 1.00 96.12 99 GLU A O 1
ATOM 779 N N . ILE A 1 100 ? -28.199 -8.044 14.498 1.00 96.38 100 ILE A N 1
ATOM 780 C CA . ILE A 1 100 ? -26.995 -7.205 14.486 1.00 96.38 100 ILE A CA 1
ATOM 781 C C . ILE A 1 100 ? -27.289 -5.918 15.256 1.00 96.38 100 ILE A C 1
ATOM 783 O O . ILE A 1 100 ? -28.151 -5.136 14.859 1.00 96.38 100 ILE A O 1
ATOM 787 N N . VAL A 1 101 ? -26.547 -5.679 16.336 1.00 96.44 101 VAL A N 1
ATOM 788 C CA . VAL A 1 101 ? -26.664 -4.471 17.165 1.00 96.44 101 VAL A CA 1
ATOM 789 C C . VAL A 1 101 ? -25.321 -3.761 17.291 1.00 96.44 101 VAL A C 1
ATOM 791 O O . VAL A 1 101 ? -24.269 -4.343 17.028 1.00 96.44 101 VAL A O 1
ATOM 794 N N . ARG A 1 102 ? -25.353 -2.491 17.700 1.00 97.19 102 ARG A N 1
ATOM 795 C CA . ARG A 1 102 ? -24.158 -1.698 17.995 1.00 97.19 102 ARG A CA 1
ATOM 796 C C . ARG A 1 102 ? -23.776 -1.828 19.469 1.00 97.19 102 ARG A C 1
ATOM 798 O O . ARG A 1 102 ? -24.609 -1.628 20.351 1.00 97.19 102 ARG A O 1
ATOM 805 N N . LYS A 1 103 ? -22.511 -2.131 19.737 1.00 96.50 103 LYS A N 1
ATOM 806 C CA . LYS A 1 103 ? -21.906 -2.172 21.069 1.00 96.50 103 LYS A CA 1
ATOM 807 C C . LYS A 1 103 ? -20.772 -1.150 21.115 1.00 96.50 103 LYS A C 1
ATOM 809 O O . LYS A 1 103 ? -19.900 -1.228 20.260 1.00 96.50 103 LYS A O 1
ATOM 814 N N . PRO A 1 104 ? -20.712 -0.247 22.105 1.00 96.81 104 PRO A N 1
ATOM 815 C CA . PRO A 1 104 ? -19.587 0.675 22.238 1.00 96.81 104 PRO A CA 1
ATOM 816 C C . PRO A 1 104 ? -18.233 -0.045 22.178 1.00 96.81 104 PRO A C 1
ATOM 818 O O . PRO A 1 104 ? -18.074 -1.124 22.765 1.00 96.81 104 PRO A O 1
ATOM 821 N N . VAL A 1 105 ? -17.270 0.554 21.472 1.00 97.25 105 VAL A N 1
ATOM 822 C CA . VAL A 1 105 ? -15.900 0.028 21.378 1.00 97.25 105 VAL A CA 1
ATOM 823 C C . VAL A 1 105 ? -15.305 -0.044 22.781 1.00 97.25 105 VAL A C 1
ATOM 825 O O . VAL A 1 105 ? -15.528 0.839 23.614 1.00 97.25 105 VAL A O 1
ATOM 828 N N . SER A 1 106 ? -14.566 -1.114 23.074 1.00 97.25 106 SER A N 1
ATOM 829 C CA . SER A 1 106 ? -13.976 -1.275 24.400 1.00 97.25 106 SER A CA 1
ATOM 830 C C . SER A 1 106 ? -12.954 -0.167 24.675 1.00 97.25 106 SER A C 1
ATOM 832 O O . SER A 1 106 ? -12.212 0.239 23.783 1.00 97.25 106 SER A O 1
ATOM 834 N N . ALA A 1 107 ? -12.859 0.304 25.923 1.00 96.19 107 ALA A N 1
ATOM 835 C CA . ALA A 1 107 ? -11.898 1.352 26.282 1.00 96.19 107 ALA A CA 1
ATOM 836 C C . ALA A 1 107 ? -10.447 0.959 25.944 1.00 96.19 107 ALA A C 1
ATOM 838 O O . ALA A 1 107 ? -9.652 1.803 25.541 1.00 96.19 107 ALA A O 1
ATOM 839 N N . ARG A 1 108 ? -10.110 -0.333 26.057 1.00 96.88 108 ARG A N 1
ATOM 840 C CA . ARG A 1 108 ? -8.800 -0.866 25.668 1.00 96.88 108 ARG A CA 1
ATOM 841 C C . ARG A 1 108 ? -8.535 -0.668 24.174 1.00 96.88 108 ARG A C 1
ATOM 843 O O . ARG A 1 108 ? -7.445 -0.231 23.813 1.00 96.88 108 ARG A O 1
ATOM 850 N N . ASP A 1 109 ? -9.516 -0.965 23.329 1.00 95.81 109 ASP A N 1
ATOM 851 C CA . ASP A 1 109 ? -9.367 -0.839 21.877 1.00 95.81 109 ASP A CA 1
ATOM 852 C C . ASP A 1 109 ? -9.360 0.634 21.453 1.00 95.81 109 ASP A C 1
ATOM 854 O O . ASP A 1 109 ? -8.526 1.027 20.640 1.00 95.81 109 ASP A O 1
ATOM 858 N N . VAL A 1 110 ? -10.188 1.482 22.081 1.00 96.50 110 VAL A N 1
ATOM 859 C CA . VAL A 1 110 ? -10.139 2.944 21.895 1.00 96.50 110 VAL A CA 1
ATOM 860 C C . VAL A 1 110 ? -8.748 3.491 22.225 1.00 96.50 110 VAL A C 1
ATOM 862 O O . VAL A 1 110 ? -8.193 4.267 21.449 1.00 96.50 110 VAL A O 1
ATOM 865 N N . MET A 1 111 ? -8.149 3.063 23.341 1.00 96.38 111 MET A N 1
ATOM 866 C CA . MET A 1 111 ? -6.798 3.483 23.726 1.00 96.38 111 MET A CA 1
ATOM 867 C C . MET A 1 111 ? -5.736 3.033 22.718 1.00 96.38 111 MET A C 1
ATOM 869 O O . MET A 1 111 ? -4.831 3.807 22.406 1.00 96.38 111 MET A O 1
ATOM 873 N N . ALA A 1 112 ? -5.848 1.815 22.181 1.00 96.00 112 ALA A N 1
ATOM 874 C CA . ALA A 1 112 ? -4.936 1.325 21.150 1.00 96.00 112 ALA A CA 1
ATOM 875 C C . ALA A 1 112 ? -5.053 2.141 19.850 1.00 96.00 112 ALA A C 1
ATOM 877 O O . ALA A 1 112 ? -4.036 2.567 19.301 1.00 96.00 112 ALA A O 1
ATOM 878 N N . ILE A 1 113 ? -6.281 2.418 19.399 1.00 94.56 113 ILE A N 1
ATOM 879 C CA . ILE A 1 113 ? -6.549 3.257 18.222 1.00 94.56 113 ILE A CA 1
ATOM 880 C C . ILE A 1 113 ? -5.975 4.665 18.427 1.00 94.56 113 ILE A C 1
ATOM 882 O O . ILE A 1 113 ? -5.288 5.189 17.549 1.00 94.56 113 ILE A O 1
ATOM 886 N N . LEU A 1 114 ? -6.208 5.266 19.597 1.00 95.44 114 LEU A N 1
ATOM 887 C CA . LEU A 1 114 ? -5.717 6.602 19.925 1.00 95.44 114 LEU A CA 1
ATOM 888 C C . LEU A 1 114 ? -4.185 6.671 19.927 1.00 95.44 114 LEU A C 1
ATOM 890 O O . LEU A 1 114 ? -3.625 7.599 19.345 1.00 95.44 114 LEU A O 1
ATOM 894 N N . ALA A 1 115 ? -3.508 5.698 20.543 1.00 95.56 115 ALA A N 1
ATOM 895 C CA . ALA A 1 115 ? -2.046 5.646 20.569 1.00 95.56 115 ALA A CA 1
ATOM 896 C C . ALA A 1 115 ? -1.465 5.598 19.147 1.00 95.56 115 ALA A C 1
ATOM 898 O O . ALA A 1 115 ? -0.640 6.436 18.785 1.00 95.56 115 ALA A O 1
ATOM 899 N N . MET A 1 116 ? -1.985 4.703 18.298 1.00 92.62 116 MET A N 1
ATOM 900 C CA . MET A 1 116 ? -1.561 4.611 16.897 1.00 92.62 116 MET A CA 1
ATOM 901 C C . MET A 1 116 ? -1.831 5.912 16.129 1.00 92.62 116 MET A C 1
ATOM 903 O O . MET A 1 116 ? -0.998 6.345 15.331 1.00 92.62 116 MET A O 1
ATOM 907 N N . ALA A 1 117 ? -2.972 6.562 16.370 1.00 92.81 117 ALA A N 1
ATOM 908 C CA . ALA A 1 117 ? -3.309 7.829 15.731 1.00 92.81 117 ALA A CA 1
ATOM 909 C C . ALA A 1 117 ? -2.353 8.962 16.142 1.00 92.81 117 ALA A C 1
ATOM 911 O O . ALA A 1 117 ? -1.946 9.757 15.292 1.00 92.81 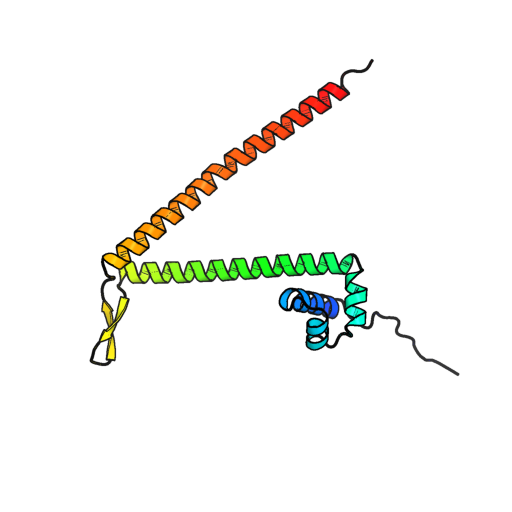117 ALA A O 1
ATOM 912 N N . ILE A 1 118 ? -1.960 9.028 17.419 1.00 95.25 118 ILE A N 1
ATOM 913 C CA . ILE A 1 118 ? -0.978 10.000 17.918 1.00 95.25 118 ILE A CA 1
ATOM 914 C C . ILE A 1 118 ? 0.381 9.773 17.254 1.00 95.25 118 ILE A C 1
ATOM 916 O O . ILE A 1 118 ? 0.947 10.728 16.715 1.00 95.25 118 ILE A O 1
ATOM 920 N N . ASP A 1 119 ? 0.858 8.527 17.220 1.00 93.88 119 ASP A N 1
ATOM 921 C CA . ASP A 1 119 ? 2.147 8.173 16.617 1.00 93.88 119 ASP A CA 1
ATOM 922 C C . ASP A 1 119 ? 2.186 8.545 15.131 1.00 93.88 119 ASP A C 1
ATOM 924 O O . ASP A 1 119 ? 3.102 9.230 14.668 1.00 93.88 119 ASP A O 1
ATOM 928 N N . LYS A 1 120 ? 1.154 8.168 14.365 1.00 90.25 120 LYS A N 1
ATOM 929 C CA . LYS A 1 120 ? 1.074 8.512 12.936 1.00 90.25 120 LYS A CA 1
ATOM 930 C C . LYS A 1 120 ? 0.953 10.015 12.712 1.00 90.25 120 LYS A C 1
ATOM 932 O O . LYS A 1 120 ? 1.583 10.542 11.796 1.00 90.25 120 LYS A O 1
ATOM 937 N N . ARG A 1 121 ? 0.208 10.732 13.559 1.00 91.00 121 ARG A N 1
ATOM 938 C CA . ARG A 1 121 ? 0.114 12.196 13.487 1.00 91.00 121 ARG A CA 1
ATOM 939 C C . ARG A 1 121 ? 1.464 12.862 13.748 1.00 91.00 121 ARG A C 1
ATOM 941 O O . ARG A 1 121 ? 1.763 13.866 13.106 1.00 91.00 121 ARG A O 1
ATOM 948 N N . GLN A 1 122 ? 2.268 12.324 14.663 1.00 91.94 122 GLN A N 1
ATOM 949 C CA . GLN A 1 122 ? 3.610 12.834 14.925 1.00 91.94 122 GLN A CA 1
ATOM 950 C C . GLN A 1 122 ? 4.527 12.628 13.715 1.00 91.94 122 GLN A C 1
ATOM 952 O O . GLN A 1 122 ? 5.091 13.604 13.233 1.00 91.94 122 GLN A O 1
ATOM 957 N N . VAL A 1 123 ? 4.561 11.418 13.144 1.00 92.00 123 VAL A N 1
ATOM 958 C CA . VAL A 1 123 ? 5.337 11.121 11.925 1.00 92.00 123 VAL A CA 1
ATOM 959 C C . VAL A 1 123 ? 4.973 12.063 10.773 1.00 92.00 123 VAL A C 1
ATOM 961 O O . VAL A 1 123 ? 5.859 12.588 10.102 1.00 92.00 123 VAL A O 1
ATOM 964 N N . LEU A 1 124 ? 3.678 12.323 10.556 1.00 88.38 124 LEU A N 1
ATOM 965 C CA . LEU A 1 124 ? 3.229 13.251 9.513 1.00 88.38 124 LEU A CA 1
ATOM 966 C C . LEU A 1 124 ? 3.704 14.686 9.772 1.00 88.38 124 LEU A C 1
ATOM 968 O O . LEU A 1 124 ? 4.163 15.353 8.846 1.00 88.38 124 LEU A O 1
ATOM 972 N N . ARG A 1 125 ? 3.641 15.162 11.021 1.00 88.69 125 ARG A N 1
ATOM 973 C CA . ARG A 1 125 ? 4.161 16.490 11.382 1.00 88.69 125 ARG A CA 1
ATOM 974 C C . ARG A 1 125 ? 5.670 16.588 11.185 1.00 88.69 125 ARG A C 1
ATOM 976 O O . ARG A 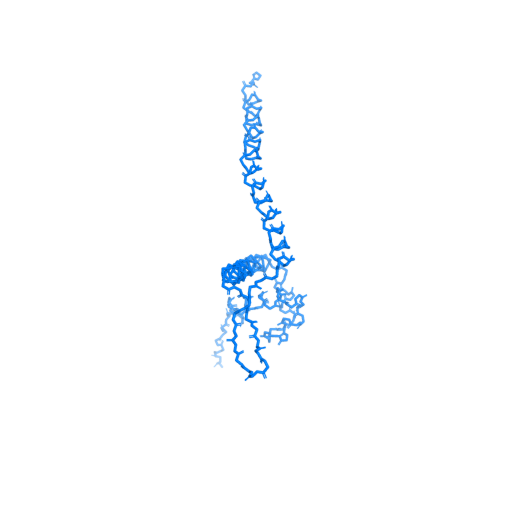1 125 ? 6.131 17.585 10.635 1.00 88.69 125 ARG A O 1
ATOM 983 N N . ASP A 1 126 ? 6.416 15.564 11.578 1.00 88.44 126 ASP A N 1
ATOM 984 C CA . ASP A 1 126 ? 7.875 15.542 11.449 1.00 88.44 126 ASP A CA 1
ATOM 985 C C . ASP A 1 126 ? 8.300 15.517 9.975 1.00 88.44 126 ASP A C 1
ATOM 987 O O . ASP A 1 126 ? 9.195 16.263 9.566 1.00 88.44 126 ASP A O 1
ATOM 991 N N . ALA A 1 127 ? 7.596 14.747 9.139 1.00 83.69 127 ALA A N 1
ATOM 992 C CA . ALA A 1 127 ? 7.803 14.752 7.694 1.00 83.69 127 ALA A CA 1
ATOM 993 C C . ALA A 1 127 ? 7.546 16.147 7.094 1.00 83.69 127 ALA A C 1
ATOM 995 O O . ALA A 1 127 ? 8.365 16.654 6.327 1.00 83.69 127 ALA A O 1
ATOM 996 N N . MET A 1 128 ? 6.454 16.812 7.491 1.00 79.00 128 MET A N 1
ATOM 997 C CA . MET A 1 128 ? 6.130 18.170 7.034 1.00 79.00 128 MET A CA 1
ATOM 998 C C . MET A 1 128 ? 7.149 19.220 7.495 1.00 79.00 128 MET A C 1
ATOM 1000 O O . MET A 1 128 ? 7.448 20.140 6.737 1.00 79.00 128 MET A O 1
ATOM 1004 N N . ALA A 1 129 ? 7.700 19.089 8.703 1.00 82.06 129 ALA A N 1
ATOM 1005 C CA . ALA A 1 129 ? 8.733 19.987 9.217 1.00 82.06 129 ALA A CA 1
ATOM 1006 C C . ALA A 1 129 ? 10.090 19.801 8.509 1.00 82.06 129 ALA A C 1
ATOM 1008 O O . ALA A 1 129 ? 10.829 20.765 8.311 1.00 82.06 129 ALA A O 1
ATOM 1009 N N . THR A 1 130 ? 10.411 18.576 8.084 1.00 72.25 130 THR A N 1
ATOM 1010 C CA . THR A 1 130 ? 11.711 18.240 7.477 1.00 72.25 130 THR A CA 1
ATOM 1011 C C . THR A 1 130 ? 11.839 18.718 6.023 1.00 72.25 130 THR A C 1
ATOM 1013 O O . THR A 1 130 ? 12.913 19.152 5.599 1.00 72.25 130 THR A O 1
ATOM 1016 N N . VAL A 1 131 ? 10.745 18.693 5.250 1.00 67.38 131 VAL A N 1
ATOM 1017 C CA . VAL A 1 131 ? 10.759 19.012 3.808 1.00 67.38 131 VAL A CA 1
ATOM 1018 C C . VAL A 1 131 ? 11.218 20.452 3.495 1.00 67.38 131 VAL A C 1
ATOM 1020 O O . VAL A 1 131 ? 12.063 20.614 2.609 1.00 67.38 131 VAL A O 1
ATOM 1023 N N . PRO A 1 132 ? 10.744 21.511 4.181 1.00 67.00 132 PRO A N 1
ATOM 10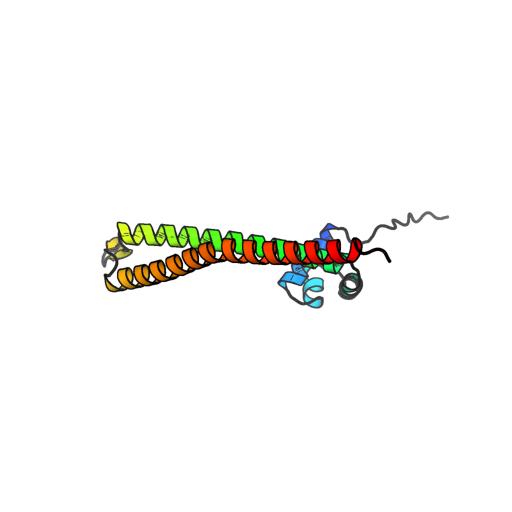24 C CA . PRO A 1 132 ? 11.234 22.874 3.962 1.00 67.00 132 PRO A CA 1
ATOM 1025 C C . PRO A 1 132 ? 12.717 23.034 4.313 1.00 67.00 132 PRO A C 1
ATOM 1027 O O . PRO A 1 132 ? 13.460 23.676 3.570 1.00 67.00 132 PRO A O 1
ATOM 1030 N N . GLN A 1 133 ? 13.164 22.404 5.403 1.00 64.19 133 GLN A N 1
ATOM 1031 C CA . GLN A 1 133 ? 14.529 22.544 5.907 1.00 64.19 133 GLN A CA 1
ATOM 1032 C C . GLN A 1 133 ? 15.560 21.930 4.949 1.00 64.19 133 GLN A C 1
ATOM 1034 O O . GLN A 1 133 ? 16.572 22.556 4.636 1.00 64.19 133 GLN A O 1
ATOM 1039 N N . GLN A 1 134 ? 15.276 20.737 4.417 1.00 65.50 134 GLN A N 1
ATOM 1040 C CA . GLN A 1 134 ? 16.141 20.079 3.432 1.00 65.50 134 GLN A CA 1
ATOM 1041 C C . GLN A 1 134 ? 16.187 20.840 2.101 1.00 65.50 134 GLN A C 1
ATOM 1043 O O . GLN A 1 134 ? 17.250 20.968 1.495 1.00 65.50 134 GLN A O 1
ATOM 1048 N N . ARG A 1 135 ? 15.055 21.398 1.647 1.00 69.81 135 ARG A N 1
ATOM 1049 C CA . ARG A 1 135 ? 15.007 22.199 0.412 1.00 69.81 135 ARG A CA 1
ATOM 1050 C C . ARG A 1 135 ? 15.839 23.478 0.519 1.00 69.81 135 ARG A C 1
ATOM 1052 O O . ARG A 1 135 ? 16.526 23.819 -0.440 1.00 69.81 135 ARG A O 1
ATOM 1059 N N . LEU A 1 136 ? 15.805 24.157 1.667 1.00 75.75 136 LEU A N 1
ATOM 1060 C CA . LEU A 1 136 ? 16.601 25.364 1.909 1.00 75.75 136 LEU A CA 1
ATOM 1061 C C . LEU A 1 136 ? 18.101 25.063 2.009 1.00 75.75 136 LEU A C 1
ATOM 1063 O O . LEU A 1 136 ? 18.892 25.809 1.439 1.00 75.75 136 LEU A O 1
ATOM 1067 N N . GLY A 1 137 ? 18.487 23.962 2.662 1.00 75.94 137 GLY A N 1
ATOM 1068 C CA . GLY A 1 137 ? 19.884 23.511 2.706 1.00 75.94 137 GLY A CA 1
ATOM 1069 C C . GLY A 1 137 ? 20.431 23.207 1.311 1.00 75.94 137 GLY A C 1
ATOM 1070 O O . GLY A 1 137 ? 21.410 23.810 0.882 1.00 75.94 137 GLY A O 1
ATOM 1071 N N . ASN A 1 138 ? 19.710 22.384 0.544 1.00 81.19 138 ASN A N 1
ATOM 1072 C CA . ASN A 1 138 ? 20.102 22.023 -0.821 1.00 81.19 138 ASN A CA 1
ATOM 1073 C C . ASN A 1 138 ? 20.171 23.240 -1.761 1.00 81.19 138 ASN A C 1
ATOM 1075 O O . ASN A 1 138 ? 21.000 23.280 -2.669 1.00 81.19 138 ASN A O 1
ATOM 1079 N N . LEU A 1 139 ? 19.299 24.238 -1.568 1.00 84.00 139 LEU A N 1
ATOM 1080 C CA . LEU A 1 139 ? 19.350 25.493 -2.318 1.00 84.00 139 LEU A CA 1
ATOM 1081 C C . LEU A 1 139 ? 20.566 26.338 -1.918 1.00 84.00 139 LEU A C 1
ATOM 1083 O O . LEU A 1 139 ? 21.246 26.867 -2.795 1.00 84.00 139 LEU A O 1
ATOM 1087 N N . ALA A 1 140 ? 20.853 26.458 -0.621 1.00 86.62 140 ALA A N 1
ATOM 1088 C CA . ALA A 1 140 ? 22.006 27.200 -0.122 1.00 86.62 140 ALA A CA 1
ATOM 1089 C C . ALA A 1 140 ? 23.330 26.610 -0.631 1.00 86.62 140 ALA A C 1
ATOM 1091 O O . ALA A 1 140 ? 24.212 27.363 -1.046 1.00 86.62 140 ALA A O 1
ATOM 1092 N N . ASP A 1 141 ? 23.445 25.282 -0.672 1.00 88.25 141 ASP A N 1
ATOM 1093 C CA . ASP A 1 141 ? 24.635 24.601 -1.183 1.00 88.25 141 ASP A CA 1
ATOM 1094 C C . ASP A 1 141 ? 24.805 24.815 -2.694 1.00 88.25 141 ASP A C 1
ATOM 1096 O O . ASP A 1 141 ? 25.879 25.224 -3.135 1.00 88.25 141 ASP A O 1
ATOM 1100 N N . ARG A 1 142 ? 23.725 24.706 -3.482 1.00 84.75 142 ARG A N 1
ATOM 1101 C CA . ARG A 1 142 ? 23.751 25.026 -4.924 1.00 84.75 142 ARG A CA 1
ATOM 1102 C C . ARG A 1 142 ? 24.123 26.484 -5.206 1.00 84.75 142 ARG A C 1
ATOM 1104 O O . ARG A 1 142 ? 24.835 26.771 -6.166 1.00 84.75 142 ARG A O 1
ATOM 1111 N N . LEU A 1 143 ? 23.646 27.425 -4.389 1.00 89.19 143 LEU A N 1
ATOM 1112 C CA . LEU A 1 143 ? 24.009 28.840 -4.518 1.00 89.19 143 LEU A CA 1
ATOM 1113 C C . LEU A 1 143 ? 25.488 29.082 -4.181 1.00 89.19 143 LEU A C 1
ATOM 1115 O O . LEU A 1 143 ? 26.132 29.905 -4.837 1.00 89.19 143 LEU A O 1
ATOM 1119 N N . ARG A 1 144 ? 26.039 28.356 -3.199 1.00 89.75 144 ARG A N 1
ATOM 1120 C CA . ARG A 1 144 ? 27.465 28.413 -2.854 1.00 89.75 144 ARG A CA 1
ATOM 1121 C C . ARG A 1 144 ? 28.332 27.886 -3.999 1.00 89.75 144 ARG A C 1
ATOM 1123 O O . ARG A 1 144 ? 29.254 28.589 -4.409 1.00 89.75 144 ARG A O 1
ATOM 1130 N N . GLU A 1 145 ? 27.978 26.734 -4.569 1.00 89.75 145 GLU A N 1
ATOM 1131 C CA . GLU A 1 145 ? 28.659 26.152 -5.736 1.00 89.75 145 GLU A CA 1
ATOM 1132 C C . GLU A 1 145 ? 28.660 27.113 -6.934 1.00 89.75 145 GLU A C 1
ATOM 1134 O O . GLU A 1 145 ? 29.700 27.350 -7.549 1.00 89.75 145 GLU A O 1
ATOM 1139 N N . LEU A 1 146 ? 27.519 27.745 -7.237 1.00 86.25 146 LEU A N 1
ATOM 1140 C CA . LEU A 1 146 ? 27.427 28.741 -8.310 1.00 86.25 146 LEU A CA 1
ATOM 1141 C C . LEU A 1 146 ? 28.314 29.967 -8.048 1.00 86.25 146 LEU A C 1
ATOM 1143 O O . LEU A 1 146 ? 28.959 30.474 -8.969 1.00 86.25 146 LEU A O 1
ATOM 1147 N N . GLY A 1 147 ? 28.369 30.447 -6.804 1.00 87.19 147 GLY A N 1
ATOM 1148 C CA . GLY A 1 147 ? 29.238 31.558 -6.411 1.00 87.19 147 GLY A CA 1
ATOM 1149 C C . GLY A 1 147 ? 30.731 31.220 -6.499 1.00 87.19 147 GLY A C 1
ATOM 1150 O O . GLY A 1 147 ? 31.541 32.069 -6.870 1.00 87.19 147 GLY A O 1
ATOM 1151 N N . GLU A 1 148 ? 31.115 29.984 -6.188 1.00 85.69 148 GLU A N 1
ATOM 1152 C CA . GLU A 1 148 ? 32.480 29.468 -6.363 1.00 85.69 148 GLU A CA 1
ATOM 1153 C C . GLU A 1 148 ? 32.856 29.352 -7.841 1.00 85.69 148 GLU A C 1
ATOM 1155 O O . GLU A 1 148 ? 33.906 29.852 -8.248 1.00 85.69 148 GLU A O 1
ATOM 1160 N N . HIS A 1 149 ? 31.959 28.815 -8.668 1.00 75.44 149 HIS A N 1
ATOM 1161 C CA . HIS A 1 149 ? 32.179 28.698 -10.108 1.00 75.44 149 HIS A CA 1
ATOM 1162 C C . HIS A 1 149 ? 32.343 30.069 -10.782 1.00 75.44 149 HIS A C 1
ATOM 1164 O O . HIS A 1 149 ? 33.242 30.271 -11.598 1.00 75.44 149 HIS A O 1
ATOM 1170 N N . LYS A 1 150 ? 31.516 31.052 -10.398 1.00 72.44 150 LYS A N 1
ATOM 1171 C CA . LYS A 1 150 ? 31.575 32.412 -10.955 1.00 72.44 150 LYS A CA 1
ATOM 1172 C C . LYS A 1 150 ? 32.838 33.169 -10.526 1.00 72.44 150 LYS A C 1
ATOM 1174 O O . LYS A 1 150 ? 33.388 33.920 -11.328 1.00 72.44 150 LYS A O 1
ATOM 1179 N N . ARG A 1 151 ? 33.327 32.957 -9.296 1.00 72.25 151 ARG A N 1
ATOM 1180 C CA . ARG A 1 151 ? 34.608 33.521 -8.823 1.00 72.25 151 ARG A CA 1
ATOM 1181 C C . ARG A 1 151 ? 35.796 32.963 -9.602 1.00 72.25 151 ARG A C 1
ATOM 1183 O O . ARG A 1 151 ? 36.633 33.742 -10.041 1.00 72.25 151 ARG A O 1
ATOM 1190 N N . ASN A 1 152 ? 35.815 31.657 -9.860 1.00 69.75 152 ASN A N 1
ATOM 1191 C CA . ASN A 1 152 ? 36.880 31.019 -10.640 1.00 69.75 152 ASN A CA 1
ATOM 1192 C C . ASN A 1 152 ? 36.856 31.427 -12.125 1.00 69.75 152 ASN A C 1
ATOM 1194 O O . ASN A 1 152 ? 37.902 31.475 -12.760 1.00 69.75 152 ASN A O 1
ATOM 1198 N N . ALA A 1 153 ? 35.685 31.776 -12.669 1.00 63.00 153 ALA A N 1
ATOM 1199 C CA . ALA A 1 153 ? 35.541 32.271 -14.040 1.00 63.00 153 ALA A CA 1
ATOM 1200 C C . ALA A 1 153 ? 35.868 33.772 -14.219 1.00 63.00 153 ALA A C 1
ATOM 1202 O O . ALA A 1 153 ? 36.024 34.220 -15.351 1.00 63.00 153 ALA A O 1
ATOM 1203 N N . THR A 1 154 ? 35.959 34.557 -13.134 1.00 59.38 154 THR A N 1
ATOM 1204 C CA . THR A 1 154 ? 36.171 36.024 -13.186 1.00 59.38 154 THR A CA 1
ATOM 1205 C C . THR A 1 154 ? 37.588 36.454 -12.771 1.00 59.38 154 THR A C 1
ATOM 1207 O O . THR A 1 154 ? 37.865 37.647 -12.702 1.00 59.38 154 THR A O 1
ATOM 1210 N N . SER A 1 155 ? 38.506 35.509 -12.536 1.00 53.47 155 SER A N 1
ATOM 1211 C CA . SER A 1 155 ? 39.950 35.778 -12.478 1.00 53.47 155 SER A CA 1
ATOM 1212 C C . SER A 1 155 ? 40.586 35.449 -13.834 1.00 53.47 155 SER A C 1
ATOM 1214 O O . SER A 1 155 ? 41.022 34.314 -14.031 1.00 53.47 155 SER A O 1
ATOM 1216 N N . PRO A 1 156 ? 40.637 36.394 -14.792 1.00 49.72 156 PRO A N 1
ATOM 1217 C CA . PRO A 1 156 ? 41.577 36.293 -15.892 1.00 49.72 156 PRO A CA 1
ATOM 1218 C C . PRO A 1 156 ? 42.977 36.639 -15.367 1.00 49.72 156 PRO A C 1
ATOM 1220 O O . PRO A 1 156 ? 43.139 37.556 -14.557 1.00 49.72 156 PRO A O 1
ATOM 1223 N N . VAL A 1 157 ? 43.961 35.858 -15.810 1.00 46.31 157 VAL A N 1
ATOM 1224 C CA . VAL A 1 157 ? 45.385 36.226 -15.788 1.00 46.31 157 VAL A CA 1
ATOM 1225 C C . VAL A 1 157 ? 45.591 37.499 -16.603 1.00 46.31 157 VAL A C 1
ATOM 1227 O O . VAL A 1 157 ? 44.921 37.618 -17.656 1.00 46.31 157 VAL A O 1
#

Radius of gyration: 29.12 Å; chains: 1; bounding box: 76×55×88 Å

Secondary structure (DSSP, 8-state):
--------S-SS-HHHHHHHHHHHHHHS-HHHHHHHH---HHHHHHHHTSHHHHHHHHHHHHHHHHHHHHHHHHHHHHHHHHHHHHHHH-EEEE-TTS-EEEEPPPHHHHHHHHHHHHHHHHHHHHHHHHHHHHHHHHHHHHHHHHHHHHHHHS---

pLDDT: mean 87.58, std 15.33, range [34.81, 98.0]

Sequence (157 aa):
MSDAIHRQGSVHSSDDRRIAAIQFVLLGSMRRTAEATGIPVRTLYDWQKTDWWETLVAQVRTEMEGEIDATLSKMIQLALAATMDRLENGDYVVTAKGEIVRKPVSARDVMAILAMAIDKRQVLRDAMATVPQQRLGNLADRLRELGEHKRNATSPV

Foldseek 3Di:
DDDDPPPPDDPDDPVLLLQLLLQCLVVVDLVSSCVVSVPPSVVVVVLVPDPVSVVSNVVSVVVVVVVVVVVVVVVVVVVVVVVVCCQVFNDWDQDPVRDTHHDRDDPVVVVVVVVVVVVVVVVVVVVVVVVVVVVVVVVVVVVVVVVVVVVVVPDDD